Protein AF-A0A174QXK2-F1 (afdb_monomer)

Nearest PDB structures (foldseek):
  7xno-assembly1_H  TM=7.259E-01  e=6.922E-05  Latilactobacillus sakei L45
  8hfs-assembly1_C  TM=7.060E-01  e=8.413E-04  Lactococcus lactis subsp. lactis KF147

Sequence (151 aa):
MITATYTFATTLTSYAYKALDKKNFRGFRLAANATVCVFAVVGFIIGFGGAFSSEGLQKVISLIPAWLSAGLGVAGKMLPAIGFAMILNVMAKKELIPFVLFGYIAIAYLNLPVMGVAVIGTAIALLVFFHAGKENGESVEEVEVEFEDGI

InterPro domains:
  IPR004700 Phosphotransferase system, mannose/fructose/sorbose family, IIC subunit [PF03609] (3-127)
  IPR050303 GatZ/KbaZ carbohydrate metabolism [PTHR32502] (35-135)

Solvent-accessible surface area (backbone atoms only — not comparable to full-atom values): 8812 Å² total; per-residue (Å²): 103,71,68,55,51,51,61,53,44,54,59,44,49,60,53,23,53,59,23,51,78,67,70,34,65,67,55,24,53,51,37,60,51,44,44,58,49,51,55,51,51,55,51,46,52,54,54,52,53,48,61,80,35,46,69,59,51,50,57,58,54,70,70,54,55,68,72,57,57,51,50,53,52,54,53,59,69,46,46,63,58,54,53,51,49,56,54,42,65,78,67,60,44,87,90,48,45,65,59,55,53,50,53,50,49,42,39,75,74,65,66,47,54,70,68,59,52,48,56,52,49,51,53,52,51,52,51,50,53,62,50,44,78,72,60,70,94,71,77,81,78,78,74,77,78,76,74,80,80,83,124

Radius of gyration: 24.46 Å; Cα contacts (8 Å, |Δi|>4): 41; chains: 1; bounding box: 46×50×52 Å

Structure (mmCIF, N/CA/C/O backbone):
data_AF-A0A174QXK2-F1
#
_entry.id   AF-A0A174QXK2-F1
#
loop_
_atom_site.group_PDB
_atom_site.id
_atom_site.type_symbol
_atom_site.label_atom_id
_atom_site.label_alt_id
_atom_site.label_comp_id
_atom_site.label_asym_id
_atom_site.label_entity_id
_atom_site.label_seq_id
_atom_site.pdbx_PDB_ins_code
_atom_site.Cartn_x
_atom_site.Cartn_y
_atom_site.Cartn_z
_atom_site.occupancy
_atom_site.B_iso_or_equiv
_atom_site.auth_seq_id
_atom_site.auth_comp_id
_atom_site.auth_asym_id
_atom_site.auth_atom_id
_atom_site.pdbx_PDB_model_num
ATOM 1 N N . MET A 1 1 ? 11.368 3.851 -13.859 1.00 71.75 1 MET A N 1
ATOM 2 C CA . MET A 1 1 ? 10.526 3.754 -15.075 1.00 71.75 1 MET A CA 1
ATOM 3 C C . MET A 1 1 ? 9.169 4.405 -14.878 1.00 71.75 1 MET A C 1
ATOM 5 O O . MET A 1 1 ? 8.935 5.393 -15.545 1.00 71.75 1 MET A O 1
ATOM 9 N N . ILE A 1 2 ? 8.331 3.952 -13.935 1.00 79.62 2 ILE A N 1
ATOM 10 C CA . ILE A 1 2 ? 7.009 4.564 -13.676 1.00 79.62 2 ILE A CA 1
ATOM 11 C C . ILE A 1 2 ? 7.135 6.066 -13.392 1.00 79.62 2 ILE A C 1
ATOM 13 O O . ILE A 1 2 ? 6.545 6.867 -14.106 1.00 79.62 2 ILE A O 1
ATOM 17 N N . THR A 1 3 ? 7.995 6.459 -12.449 1.00 86.44 3 THR A N 1
ATOM 18 C CA . THR A 1 3 ? 8.272 7.874 -12.145 1.00 86.44 3 THR A CA 1
ATOM 19 C C . THR A 1 3 ? 8.741 8.650 -13.374 1.00 86.44 3 THR A C 1
ATOM 21 O O . THR A 1 3 ? 8.250 9.739 -13.623 1.00 86.44 3 THR A O 1
ATOM 24 N N . ALA A 1 4 ? 9.610 8.063 -14.203 1.00 86.75 4 ALA A N 1
ATOM 25 C CA . ALA A 1 4 ? 10.075 8.691 -15.441 1.00 86.75 4 ALA A CA 1
ATOM 26 C C . ALA A 1 4 ? 8.947 8.848 -16.479 1.00 86.75 4 ALA A C 1
ATOM 28 O O . ALA A 1 4 ? 8.873 9.874 -17.146 1.00 86.75 4 ALA A O 1
ATOM 29 N N . THR A 1 5 ? 8.035 7.877 -16.594 1.00 85.38 5 THR A 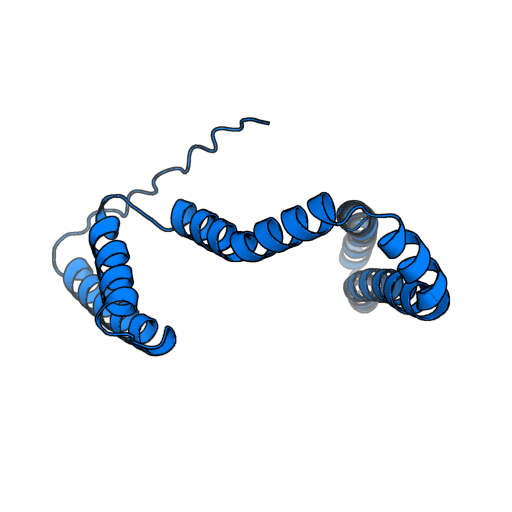N 1
ATOM 30 C CA . THR A 1 5 ? 6.833 7.991 -17.430 1.00 85.38 5 THR A CA 1
ATOM 31 C C . THR A 1 5 ? 5.899 9.077 -16.906 1.00 85.38 5 THR A C 1
ATOM 33 O O . THR A 1 5 ? 5.371 9.830 -17.713 1.00 85.38 5 THR A O 1
ATOM 36 N N . TYR A 1 6 ? 5.745 9.224 -15.585 1.00 84.94 6 TYR A N 1
ATOM 37 C CA . TYR A 1 6 ? 5.014 10.345 -14.981 1.00 84.94 6 TYR A CA 1
ATOM 38 C C . TYR A 1 6 ? 5.686 11.690 -15.276 1.00 84.94 6 TYR A C 1
ATOM 40 O O . TYR A 1 6 ? 5.010 12.608 -15.729 1.00 84.94 6 TYR A O 1
ATOM 48 N N . THR A 1 7 ? 7.006 11.796 -15.113 1.00 89.06 7 THR A N 1
ATOM 49 C CA . THR A 1 7 ? 7.782 12.997 -15.462 1.00 89.06 7 THR A CA 1
ATOM 50 C C . THR A 1 7 ? 7.668 13.343 -16.948 1.00 89.06 7 THR A C 1
ATOM 52 O O . THR A 1 7 ? 7.591 14.509 -17.320 1.00 89.06 7 THR A O 1
ATOM 55 N N . PHE A 1 8 ? 7.629 12.344 -17.826 1.00 84.75 8 PHE A N 1
ATOM 56 C CA . PHE A 1 8 ? 7.418 12.577 -19.250 1.00 84.75 8 PHE A CA 1
ATOM 57 C C . PHE A 1 8 ? 5.964 12.976 -19.537 1.00 84.75 8 PHE A C 1
ATOM 59 O O . PHE A 1 8 ? 5.710 13.945 -20.248 1.00 84.75 8 PHE A O 1
ATOM 66 N N . ALA A 1 9 ? 4.992 12.299 -18.929 1.00 83.19 9 ALA A N 1
ATOM 67 C CA . ALA A 1 9 ? 3.571 12.593 -19.072 1.00 83.19 9 ALA A CA 1
ATOM 68 C C . ALA A 1 9 ? 3.202 14.013 -18.609 1.00 83.19 9 ALA A C 1
ATOM 70 O O . ALA A 1 9 ? 2.322 14.633 -19.207 1.00 83.19 9 ALA A O 1
ATOM 71 N N . THR A 1 10 ? 3.885 14.567 -17.602 1.00 82.50 10 THR A N 1
ATOM 72 C CA . THR A 1 10 ? 3.672 15.955 -17.163 1.00 82.50 10 THR A CA 1
ATOM 73 C C . THR A 1 10 ? 4.180 16.985 -18.168 1.00 82.50 10 THR A C 1
ATOM 75 O O . THR A 1 10 ? 3.676 18.100 -18.189 1.00 82.50 10 THR A O 1
ATOM 78 N N . THR A 1 11 ? 5.086 16.652 -19.093 1.00 82.00 11 THR A N 1
ATOM 79 C CA . THR A 1 11 ? 5.420 17.600 -20.175 1.00 82.00 11 THR A CA 1
ATOM 80 C C . THR A 1 11 ? 4.273 17.781 -21.179 1.00 82.00 11 THR A C 1
ATOM 82 O O . THR A 1 11 ? 4.1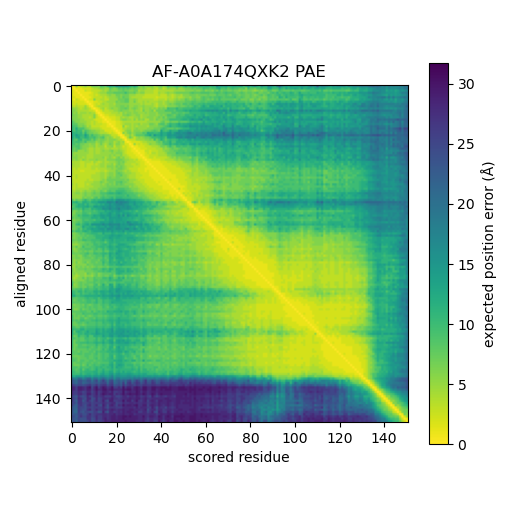49 18.850 -21.781 1.00 82.00 11 THR A O 1
ATOM 85 N N . LEU A 1 12 ? 3.369 16.799 -21.312 1.00 79.19 12 LEU A N 1
ATOM 86 C CA . LEU A 1 12 ? 2.164 16.919 -22.143 1.00 79.19 12 LEU A CA 1
ATOM 87 C C . LEU A 1 12 ? 1.107 17.845 -21.518 1.00 79.19 12 LEU A C 1
ATOM 89 O O . LEU A 1 12 ? 0.329 18.458 -22.255 1.00 79.19 12 LEU A O 1
ATOM 93 N N . THR A 1 13 ? 1.088 18.020 -20.192 1.00 80.81 13 THR A N 1
ATOM 94 C CA . THR A 1 13 ? 0.128 18.932 -19.545 1.00 80.81 13 THR A CA 1
ATOM 95 C C . THR A 1 13 ? 0.425 20.391 -19.892 1.00 80.81 13 THR A C 1
ATOM 97 O O . THR A 1 13 ? -0.505 21.154 -20.137 1.00 80.81 13 THR A O 1
ATOM 100 N N . SER A 1 14 ? 1.695 20.766 -20.087 1.00 79.75 14 SER A N 1
ATOM 101 C CA . SER A 1 14 ? 2.091 22.085 -20.617 1.00 79.75 14 SER A CA 1
ATOM 102 C C . SER A 1 14 ? 1.502 22.383 -22.003 1.00 79.75 14 SER A C 1
ATOM 104 O O . SER A 1 14 ? 1.154 23.526 -22.306 1.00 79.75 14 SER A O 1
ATOM 106 N N . TYR A 1 15 ? 1.351 21.364 -22.855 1.00 76.38 15 TYR A N 1
ATOM 107 C CA . TYR A 1 15 ? 0.664 21.503 -24.143 1.00 76.38 15 TYR A CA 1
ATOM 108 C C . TYR A 1 15 ? -0.855 21.614 -23.979 1.00 76.38 15 TYR A C 1
ATOM 110 O O . TYR A 1 15 ? -1.493 22.360 -24.724 1.00 76.38 15 TYR A O 1
ATOM 118 N N . ALA A 1 16 ? -1.431 20.927 -22.989 1.00 78.38 16 ALA A N 1
ATOM 119 C CA . ALA A 1 16 ? -2.848 21.033 -22.659 1.00 78.38 16 ALA A CA 1
ATOM 120 C C . ALA A 1 16 ? -3.218 22.448 -22.172 1.00 78.38 16 ALA A C 1
ATOM 122 O O . ALA A 1 16 ? -4.205 23.006 -22.651 1.00 78.38 16 ALA A O 1
ATOM 123 N N . TYR A 1 17 ? -2.392 23.071 -21.320 1.00 79.62 17 TYR A N 1
ATOM 124 C CA . TYR A 1 17 ? -2.580 24.462 -20.879 1.00 79.62 17 TYR A CA 1
ATOM 125 C C . TYR A 1 17 ? -2.535 25.450 -22.054 1.00 79.62 17 TYR A C 1
ATOM 127 O O . TYR A 1 17 ? -3.464 26.232 -22.242 1.00 79.62 17 TYR A O 1
ATOM 135 N N . LYS A 1 18 ? -1.546 25.327 -22.951 1.00 81.50 18 LYS A N 1
ATOM 136 C CA . LYS A 1 18 ? -1.467 26.160 -24.168 1.00 81.50 18 LYS A CA 1
ATOM 137 C C . LYS A 1 18 ? -2.654 25.967 -25.126 1.00 81.50 18 LYS A C 1
ATOM 139 O O . LYS A 1 18 ? -2.972 26.869 -25.901 1.00 81.50 18 LYS A O 1
ATOM 144 N N . ALA A 1 19 ? -3.289 24.793 -25.129 1.00 78.19 19 ALA A N 1
ATOM 145 C CA . ALA A 1 19 ? -4.485 24.523 -25.929 1.00 78.19 19 ALA A CA 1
ATOM 146 C C . ALA A 1 19 ? -5.758 25.129 -25.306 1.00 78.19 19 ALA A C 1
ATOM 148 O O . ALA A 1 19 ? -6.649 25.555 -26.048 1.00 78.19 19 ALA A O 1
ATOM 149 N N . LEU A 1 20 ? -5.818 25.214 -23.971 1.00 79.94 20 LEU A N 1
ATOM 150 C CA . LEU A 1 20 ? -6.880 25.902 -23.231 1.00 79.94 20 LEU A CA 1
ATOM 151 C C . LEU A 1 20 ? -6.829 27.419 -23.432 1.00 79.94 20 LEU A C 1
ATOM 153 O O . LEU A 1 20 ? -7.869 28.008 -23.723 1.00 79.94 20 LEU A O 1
ATOM 157 N N . ASP A 1 21 ? -5.640 28.031 -23.397 1.00 84.12 21 ASP A N 1
ATOM 158 C CA . ASP A 1 21 ? -5.465 29.473 -23.655 1.00 84.12 21 ASP A CA 1
ATOM 159 C C . ASP A 1 21 ? -5.968 29.876 -25.050 1.00 84.12 21 ASP A C 1
ATOM 161 O O . ASP A 1 21 ? -6.513 30.959 -25.260 1.00 84.12 21 ASP A O 1
ATOM 165 N N . LYS A 1 22 ? -5.858 28.960 -26.017 1.00 86.00 22 LYS A N 1
ATOM 166 C CA . LYS A 1 22 ? -6.360 29.130 -27.389 1.00 86.00 22 LYS A CA 1
ATOM 167 C C . LYS A 1 22 ? -7.849 28.784 -27.551 1.00 86.00 22 LYS A C 1
ATOM 169 O O . LYS A 1 22 ? -8.324 28.707 -28.682 1.00 86.00 22 LYS A O 1
ATOM 174 N N . LYS A 1 23 ? -8.579 28.527 -26.454 1.00 82.25 23 LYS A N 1
ATOM 175 C CA . LYS A 1 23 ? -9.976 28.036 -26.415 1.00 82.25 23 LYS A CA 1
ATOM 176 C C . LYS A 1 23 ? -10.231 26.807 -27.305 1.00 82.25 23 LYS A C 1
ATOM 178 O O . LYS A 1 23 ? -11.355 26.559 -27.742 1.00 82.25 23 LYS A O 1
ATOM 183 N N . ASN A 1 24 ? -9.199 26.006 -27.581 1.00 81.88 24 ASN A N 1
ATOM 184 C CA . ASN A 1 24 ? -9.312 24.819 -28.421 1.00 81.88 24 ASN A CA 1
ATOM 185 C C . ASN A 1 24 ? -9.589 23.577 -27.563 1.00 81.88 24 ASN A C 1
ATOM 187 O O . ASN A 1 24 ? -8.695 22.799 -27.224 1.00 81.88 24 ASN A O 1
ATOM 191 N N . PHE A 1 25 ? -10.867 23.363 -27.253 1.00 77.62 25 PHE A N 1
ATOM 192 C CA . PHE A 1 25 ? -11.333 22.256 -26.412 1.00 77.62 25 PHE A CA 1
ATOM 193 C C . PHE A 1 25 ? -11.065 20.861 -27.004 1.00 77.62 25 PHE A C 1
ATOM 195 O O . PHE A 1 25 ? -10.883 19.897 -26.259 1.00 77.62 25 PHE A O 1
ATOM 202 N N . ARG A 1 26 ? -10.988 20.728 -28.338 1.00 75.81 26 ARG A N 1
ATOM 203 C CA . ARG A 1 26 ? -10.624 19.455 -28.991 1.00 75.81 26 ARG A CA 1
ATOM 204 C C . ARG A 1 26 ? -9.147 19.120 -28.790 1.00 75.81 26 ARG A C 1
ATOM 206 O O . ARG A 1 26 ? -8.832 17.971 -28.492 1.00 75.81 26 ARG A O 1
ATOM 213 N N . GLY A 1 27 ? -8.268 20.117 -28.908 1.00 73.12 27 GLY A N 1
ATOM 214 C CA . GLY A 1 27 ? -6.836 19.969 -28.638 1.00 73.12 27 GLY A CA 1
ATOM 215 C C . GLY A 1 27 ? -6.553 19.624 -27.176 1.00 73.12 27 GLY A C 1
ATOM 216 O O . GLY A 1 27 ? -5.757 18.731 -26.901 1.00 73.12 27 GLY A O 1
ATOM 217 N N . PHE A 1 28 ? -7.281 20.249 -26.246 1.00 79.25 28 PHE A N 1
ATOM 218 C CA . PHE A 1 28 ? -7.216 19.911 -24.824 1.00 79.25 28 PHE A CA 1
ATOM 219 C C . PHE A 1 28 ? -7.630 18.457 -24.548 1.00 79.25 28 PHE A C 1
ATOM 221 O O . PHE A 1 28 ? -6.900 17.727 -23.884 1.00 79.25 28 PHE A O 1
ATOM 228 N N . ARG A 1 29 ? -8.758 17.997 -25.112 1.00 76.50 29 ARG A N 1
ATOM 229 C CA . ARG A 1 29 ? -9.230 16.615 -24.919 1.00 76.50 29 ARG A CA 1
ATOM 230 C C . ARG A 1 29 ? -8.256 15.580 -25.489 1.00 76.50 29 ARG A C 1
ATOM 232 O O . ARG A 1 29 ? -8.080 14.519 -24.900 1.00 76.50 29 ARG A O 1
ATOM 239 N N . LEU A 1 30 ? -7.616 15.888 -26.620 1.00 79.00 30 LEU A N 1
ATOM 240 C CA . LEU A 1 30 ? -6.584 15.032 -27.203 1.00 79.00 30 LEU A CA 1
ATOM 241 C C . LEU A 1 30 ? -5.340 14.971 -26.307 1.00 79.00 30 LEU A C 1
ATOM 243 O O . LEU A 1 30 ? -4.850 13.879 -26.047 1.00 79.00 30 LEU A O 1
ATOM 247 N N . ALA A 1 31 ? -4.866 16.112 -25.800 1.00 78.56 31 ALA A N 1
ATOM 248 C CA . ALA A 1 31 ? -3.705 16.172 -24.912 1.00 78.56 31 ALA A CA 1
ATOM 249 C C . ALA A 1 31 ? -3.957 15.464 -23.568 1.00 78.56 31 ALA A C 1
ATOM 251 O O . ALA A 1 31 ? -3.092 14.735 -23.094 1.00 78.56 31 ALA A O 1
ATOM 252 N N . ALA A 1 32 ? -5.155 15.609 -22.995 1.00 79.69 32 ALA A N 1
ATOM 253 C CA . ALA A 1 32 ? -5.546 14.929 -21.761 1.00 79.69 32 ALA A CA 1
ATOM 254 C C . ALA A 1 32 ? -5.620 13.401 -21.937 1.00 79.69 32 ALA A C 1
ATOM 256 O O . ALA A 1 32 ? -5.092 12.648 -21.121 1.00 79.69 32 ALA A O 1
ATOM 257 N N . ASN A 1 33 ? -6.215 12.927 -23.037 1.00 83.75 33 ASN A N 1
ATOM 258 C CA . ASN A 1 33 ? -6.283 11.492 -23.326 1.00 83.75 33 ASN A CA 1
ATOM 259 C C . ASN A 1 33 ? -4.932 10.911 -23.780 1.00 83.75 33 ASN A C 1
ATOM 261 O O . ASN A 1 33 ? -4.684 9.721 -23.593 1.00 83.75 33 ASN A O 1
ATOM 265 N N . ALA A 1 34 ? -4.037 11.733 -24.338 1.00 83.81 34 ALA A N 1
ATOM 266 C CA . ALA A 1 34 ? -2.703 11.300 -24.744 1.00 83.81 34 ALA A CA 1
ATOM 267 C C . ALA A 1 34 ? -1.870 10.800 -23.555 1.00 83.81 34 ALA A C 1
ATOM 269 O O . ALA A 1 34 ? -1.116 9.844 -23.716 1.00 83.81 34 ALA A O 1
ATOM 270 N N . THR A 1 35 ? -2.049 11.362 -22.355 1.00 83.06 35 THR A N 1
ATOM 271 C CA . THR A 1 35 ? -1.395 10.864 -21.137 1.00 83.06 35 THR A CA 1
ATOM 272 C C . THR A 1 35 ? -1.746 9.400 -20.864 1.00 83.06 35 THR A C 1
ATOM 274 O O . THR A 1 35 ? -0.849 8.587 -20.655 1.00 83.06 35 THR A O 1
ATOM 277 N N . VAL A 1 36 ? -3.029 9.032 -20.951 1.00 86.44 36 VAL A N 1
ATOM 278 C CA . VAL A 1 36 ? -3.483 7.640 -20.782 1.00 86.44 36 VAL A CA 1
ATOM 279 C C . VAL A 1 36 ? -2.887 6.738 -21.865 1.00 86.44 36 VAL A C 1
ATOM 281 O O . VAL A 1 36 ? -2.405 5.649 -21.558 1.00 86.44 36 VAL A O 1
ATOM 284 N N . CYS A 1 37 ? -2.838 7.207 -23.117 1.00 85.69 37 CYS A N 1
ATOM 285 C CA . CYS A 1 37 ? -2.206 6.467 -24.211 1.00 85.69 37 CYS A CA 1
ATOM 286 C C . CYS A 1 37 ? -0.708 6.224 -23.974 1.00 85.69 37 CYS A C 1
ATOM 288 O O . CYS A 1 37 ? -0.227 5.133 -24.260 1.00 85.69 37 CYS A O 1
ATOM 290 N N . VAL A 1 38 ? 0.034 7.192 -23.425 1.00 87.38 38 VAL A N 1
ATOM 291 C CA . VAL A 1 38 ? 1.464 7.025 -23.113 1.00 87.38 38 VAL A CA 1
ATOM 292 C C . VAL A 1 38 ? 1.669 5.928 -22.067 1.00 87.38 38 VAL A C 1
ATOM 294 O O . VAL A 1 38 ? 2.489 5.035 -22.278 1.00 87.38 38 VAL A O 1
ATOM 297 N N . PHE A 1 39 ? 0.896 5.935 -20.977 1.00 88.31 39 PHE A N 1
ATOM 298 C CA . PHE A 1 39 ? 0.964 4.869 -19.971 1.00 88.31 39 PHE A CA 1
ATOM 299 C C . PHE A 1 39 ? 0.573 3.506 -20.546 1.00 88.31 39 PHE A C 1
ATOM 301 O O . PHE A 1 39 ? 1.244 2.512 -20.267 1.00 88.31 39 PHE A O 1
ATOM 308 N N . ALA A 1 40 ? -0.463 3.462 -21.387 1.00 89.50 40 ALA A N 1
ATOM 309 C CA . ALA A 1 40 ? -0.898 2.238 -22.045 1.00 89.50 40 ALA A CA 1
ATOM 310 C C . ALA A 1 40 ? 0.181 1.674 -22.980 1.00 89.50 40 ALA A C 1
ATOM 312 O O . ALA A 1 40 ? 0.462 0.484 -22.923 1.00 89.50 40 ALA A O 1
ATOM 313 N N . VAL A 1 41 ? 0.834 2.512 -23.791 1.00 90.25 41 VAL A N 1
ATOM 314 C CA . VAL A 1 41 ? 1.904 2.084 -24.707 1.00 90.25 41 VAL A CA 1
ATOM 315 C C . VAL A 1 41 ? 3.128 1.592 -23.938 1.00 90.25 41 VAL A C 1
ATOM 317 O O . VAL A 1 41 ? 3.670 0.543 -24.271 1.00 90.25 41 VAL A O 1
ATOM 320 N N . VAL A 1 42 ? 3.550 2.293 -22.881 1.00 90.25 42 VAL A N 1
ATOM 321 C CA . VAL A 1 42 ? 4.686 1.855 -22.052 1.00 90.25 42 VAL A CA 1
ATOM 322 C C . VAL A 1 42 ? 4.373 0.526 -21.361 1.00 90.25 42 VAL A C 1
ATOM 324 O O . VAL A 1 42 ? 5.182 -0.400 -21.421 1.00 90.25 42 VAL A O 1
ATOM 327 N N . GLY A 1 43 ? 3.189 0.401 -20.753 1.00 89.94 43 GLY A N 1
ATOM 328 C CA . GLY A 1 43 ? 2.737 -0.849 -20.141 1.00 89.94 43 GLY A CA 1
ATOM 329 C C . GLY A 1 43 ? 2.629 -1.987 -21.156 1.00 89.94 43 GLY A C 1
ATOM 330 O O . GLY A 1 43 ? 3.062 -3.103 -20.875 1.00 89.94 43 GLY A O 1
ATOM 331 N N . PHE A 1 44 ? 2.134 -1.694 -22.360 1.00 91.50 44 PHE A N 1
ATOM 332 C CA . PHE A 1 44 ? 2.030 -2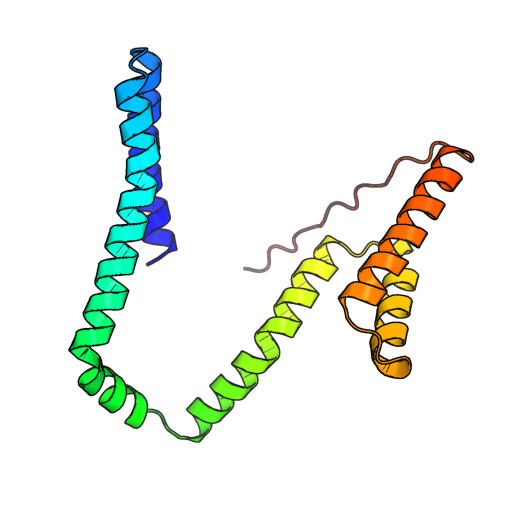.651 -23.456 1.00 91.50 44 PHE A CA 1
ATOM 333 C C . PHE A 1 44 ? 3.404 -3.135 -23.924 1.00 91.50 44 PHE A C 1
ATOM 335 O O . PHE A 1 44 ? 3.605 -4.337 -24.043 1.00 91.50 44 PHE A O 1
ATOM 342 N N . ILE A 1 45 ? 4.375 -2.240 -24.126 1.00 91.31 45 ILE A N 1
ATOM 343 C CA . ILE A 1 45 ? 5.739 -2.616 -24.530 1.00 91.31 45 ILE A CA 1
ATOM 344 C C . ILE A 1 45 ? 6.392 -3.514 -23.475 1.00 91.31 45 ILE A C 1
ATOM 346 O O . ILE A 1 45 ? 6.995 -4.524 -23.827 1.00 91.31 45 ILE A O 1
ATOM 350 N N . ILE A 1 46 ? 6.252 -3.184 -22.187 1.00 89.56 46 ILE A N 1
ATOM 351 C CA . ILE A 1 46 ? 6.831 -3.983 -21.097 1.00 89.56 46 ILE A CA 1
ATOM 352 C C . ILE A 1 46 ? 6.140 -5.347 -20.999 1.00 89.56 46 ILE A C 1
ATOM 354 O O . ILE A 1 46 ? 6.813 -6.374 -20.936 1.00 89.56 46 ILE A O 1
ATOM 358 N N . GLY A 1 47 ? 4.805 -5.371 -21.009 1.00 89.75 47 GLY A N 1
ATOM 359 C CA . GLY A 1 47 ? 4.027 -6.602 -20.889 1.00 89.75 47 GLY A CA 1
ATOM 360 C C . GLY A 1 47 ? 4.228 -7.538 -22.079 1.00 89.75 47 GLY A C 1
ATOM 361 O O . GLY A 1 47 ? 4.505 -8.722 -21.898 1.00 89.75 47 GLY A O 1
ATOM 362 N N . PHE A 1 48 ? 4.155 -7.004 -23.299 1.00 89.88 48 PHE A N 1
ATOM 363 C CA . PHE A 1 48 ? 4.360 -7.775 -24.521 1.00 89.88 48 PHE A CA 1
ATOM 364 C C . PHE A 1 48 ? 5.827 -8.202 -24.643 1.00 89.88 48 PHE A C 1
ATOM 366 O O . PHE A 1 48 ? 6.099 -9.383 -24.824 1.00 89.88 48 PHE A O 1
ATOM 373 N N . GLY A 1 49 ? 6.786 -7.298 -24.420 1.00 88.31 49 GLY A N 1
ATOM 374 C CA . GLY A 1 49 ? 8.216 -7.628 -24.419 1.00 88.31 49 GLY A CA 1
ATOM 375 C C . GLY A 1 49 ? 8.586 -8.723 -23.410 1.00 88.31 49 GLY A C 1
ATOM 376 O O . GLY A 1 49 ? 9.365 -9.620 -23.732 1.00 88.31 49 GLY A O 1
ATOM 377 N N . GLY A 1 50 ? 7.974 -8.711 -22.222 1.00 86.44 50 GLY A N 1
ATOM 378 C CA . GLY A 1 50 ? 8.115 -9.781 -21.233 1.00 86.44 50 GLY A CA 1
ATOM 379 C C . GLY A 1 50 ? 7.504 -11.113 -21.681 1.00 86.44 50 GLY A C 1
ATOM 380 O O . GLY A 1 50 ? 8.091 -12.164 -21.434 1.00 86.44 50 GLY A O 1
ATOM 381 N N . ALA A 1 51 ? 6.370 -11.083 -22.385 1.00 87.44 51 ALA A N 1
ATOM 382 C CA . ALA A 1 51 ? 5.712 -12.285 -22.896 1.00 87.44 51 ALA A CA 1
ATOM 383 C C . ALA A 1 51 ? 6.539 -13.003 -23.982 1.00 87.44 51 ALA A C 1
ATOM 385 O O . ALA A 1 51 ? 6.680 -14.226 -23.924 1.00 87.44 51 ALA A O 1
ATOM 386 N N . PHE A 1 52 ? 7.147 -12.265 -24.924 1.00 87.38 52 PHE A N 1
ATOM 387 C CA . PHE A 1 52 ? 8.031 -12.854 -25.952 1.00 87.38 52 PHE A CA 1
ATOM 388 C C . PHE A 1 52 ? 9.355 -13.371 -25.386 1.00 87.38 52 PHE A C 1
ATOM 390 O O . PHE A 1 52 ? 9.949 -14.277 -25.960 1.00 87.38 52 PHE A O 1
ATOM 397 N N . SER A 1 53 ? 9.814 -12.819 -24.261 1.00 85.81 53 SER A N 1
ATOM 398 C CA . SER A 1 53 ? 11.079 -13.192 -23.614 1.00 85.81 53 SER A CA 1
ATOM 399 C C . SER A 1 53 ? 10.877 -14.082 -22.380 1.00 85.81 53 SER A C 1
ATOM 401 O O . SER A 1 53 ? 11.710 -14.107 -21.474 1.00 85.81 53 SER A O 1
ATOM 403 N N . SER A 1 54 ? 9.768 -14.822 -22.313 1.00 84.88 54 SER A N 1
ATOM 404 C CA . SER A 1 54 ? 9.437 -15.657 -21.151 1.00 84.88 54 SER A CA 1
ATOM 405 C C . SER A 1 54 ? 10.522 -16.700 -20.837 1.00 84.88 54 SER A C 1
ATOM 407 O O . SER A 1 54 ? 10.886 -16.871 -19.675 1.00 84.88 54 SER A O 1
ATOM 409 N N . GLU A 1 55 ? 11.119 -17.322 -21.857 1.00 84.38 55 GLU A N 1
ATOM 410 C CA . GLU A 1 55 ? 12.245 -18.256 -21.704 1.00 84.38 55 GLU A CA 1
ATOM 411 C C . GLU A 1 55 ? 13.519 -17.573 -21.184 1.00 84.38 55 GLU A C 1
ATOM 413 O O . GLU A 1 55 ? 14.229 -18.122 -20.338 1.00 84.38 55 GLU A O 1
ATOM 418 N N . GLY A 1 56 ? 13.810 -16.359 -21.663 1.00 84.44 56 GLY A N 1
ATOM 419 C CA . GLY A 1 56 ? 14.939 -15.558 -21.188 1.00 84.44 56 GLY A CA 1
ATOM 420 C C . GLY A 1 56 ? 14.765 -15.164 -19.723 1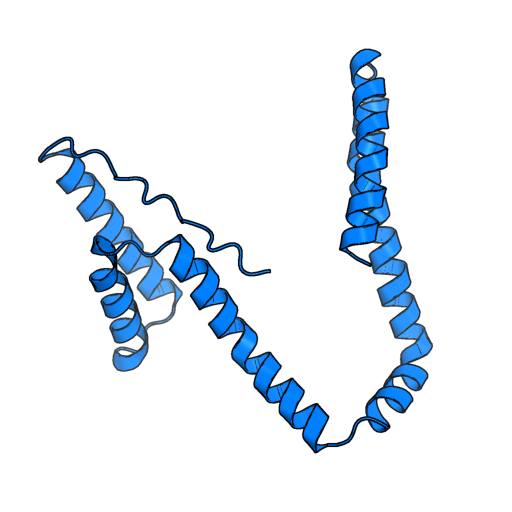.00 84.44 56 GLY A C 1
ATOM 421 O O . GLY A 1 56 ? 15.692 -15.298 -18.925 1.00 84.44 56 GLY A O 1
ATOM 422 N N . LEU A 1 57 ? 13.549 -14.765 -19.348 1.00 85.00 57 LEU A N 1
ATOM 423 C CA . LEU A 1 57 ? 13.201 -14.395 -17.982 1.00 85.00 57 LEU A CA 1
ATOM 424 C C . LEU A 1 57 ? 13.294 -15.595 -17.028 1.00 85.00 57 LEU A C 1
ATOM 426 O O . LEU A 1 57 ? 13.850 -15.467 -15.942 1.00 85.00 57 LEU A O 1
ATOM 430 N N . GLN A 1 58 ? 12.832 -16.778 -17.446 1.00 84.38 58 GLN A N 1
ATOM 431 C CA . GLN A 1 58 ? 12.954 -18.008 -16.654 1.00 84.38 58 GLN A CA 1
ATOM 432 C C . GLN A 1 58 ? 14.413 -18.410 -16.415 1.00 84.38 58 GLN A C 1
ATOM 434 O O . GLN A 1 58 ? 14.761 -18.777 -15.293 1.00 84.38 58 GLN A O 1
ATOM 439 N N . LYS A 1 59 ? 15.289 -18.281 -17.423 1.00 87.00 59 LYS A N 1
ATOM 440 C CA . LYS A 1 59 ? 16.732 -18.523 -17.252 1.00 87.00 59 LYS A CA 1
ATOM 441 C C . LYS A 1 59 ? 17.338 -17.576 -16.217 1.00 87.00 59 LYS A C 1
ATOM 443 O O . LYS A 1 59 ? 18.068 -18.027 -15.341 1.00 87.00 59 LYS A O 1
ATOM 448 N N . VAL A 1 60 ? 16.981 -16.292 -16.258 1.00 86.00 60 VAL A N 1
ATOM 449 C CA . VAL A 1 60 ? 17.431 -15.306 -15.260 1.00 86.00 60 VAL A CA 1
ATOM 450 C C . VAL A 1 60 ? 16.913 -15.645 -13.860 1.00 86.00 60 VAL A C 1
ATOM 452 O O . VAL A 1 60 ? 17.681 -15.603 -12.904 1.00 86.00 60 VAL A O 1
ATOM 455 N N . ILE A 1 61 ? 15.646 -16.045 -13.729 1.00 85.75 61 ILE A N 1
ATOM 456 C CA . ILE A 1 61 ? 15.061 -16.444 -12.440 1.00 85.75 61 ILE A CA 1
ATOM 457 C C . ILE A 1 61 ? 15.745 -17.703 -11.892 1.00 85.75 61 ILE A C 1
ATOM 459 O O . ILE A 1 61 ? 16.007 -17.776 -10.697 1.00 85.75 61 ILE A O 1
ATOM 463 N N . SER A 1 62 ? 16.098 -18.669 -12.744 1.00 86.38 62 SER A N 1
ATOM 464 C CA . SER A 1 62 ? 16.780 -19.900 -12.316 1.00 86.38 62 SER A CA 1
ATOM 465 C C . SER A 1 62 ? 18.203 -19.683 -11.785 1.00 86.38 62 SER A C 1
ATOM 467 O O . SER A 1 62 ? 18.725 -20.535 -11.072 1.00 86.38 62 SER A O 1
ATOM 469 N N . LEU A 1 63 ? 18.820 -18.536 -12.092 1.00 90.88 63 LEU A N 1
ATOM 470 C CA . LEU A 1 63 ? 20.114 -18.133 -11.535 1.00 90.88 63 LEU A CA 1
ATOM 471 C C . LEU A 1 63 ? 19.988 -17.551 -10.116 1.00 90.88 63 LEU A C 1
ATOM 473 O O . LEU A 1 63 ? 20.998 -17.395 -9.430 1.00 90.88 63 LEU A O 1
ATOM 477 N N . ILE A 1 64 ? 18.771 -17.225 -9.660 1.00 89.62 64 ILE A N 1
ATOM 478 C CA . ILE A 1 64 ? 18.525 -16.708 -8.311 1.00 89.62 64 ILE A CA 1
ATOM 479 C C . ILE A 1 64 ? 18.625 -17.868 -7.306 1.00 89.62 64 ILE A C 1
ATOM 481 O O . ILE A 1 64 ? 17.906 -18.861 -7.434 1.00 89.62 64 ILE A O 1
ATOM 485 N N . PRO A 1 65 ? 19.467 -17.759 -6.262 1.00 92.31 65 PRO A N 1
ATOM 486 C CA . PRO A 1 65 ? 19.607 -18.818 -5.273 1.00 92.31 65 PRO A CA 1
ATOM 487 C C . PRO A 1 65 ? 18.336 -18.969 -4.422 1.00 92.31 65 PRO A C 1
ATOM 489 O O . PRO A 1 65 ? 17.667 -17.991 -4.078 1.00 92.31 65 PRO A O 1
ATOM 492 N N . ALA A 1 66 ? 18.034 -20.207 -4.020 1.00 88.38 66 ALA A N 1
ATOM 493 C CA . ALA A 1 66 ? 16.787 -20.557 -3.332 1.00 88.38 66 ALA A CA 1
ATOM 494 C C . ALA A 1 66 ? 16.536 -19.751 -2.044 1.00 88.38 66 ALA A C 1
ATOM 496 O O . ALA A 1 66 ? 15.400 -19.360 -1.781 1.00 88.38 66 ALA A O 1
ATOM 497 N N . TRP A 1 67 ? 17.584 -19.451 -1.267 1.00 92.50 67 TRP A N 1
ATOM 498 C CA . TRP A 1 67 ? 17.464 -18.659 -0.036 1.00 92.50 67 TRP A CA 1
ATOM 499 C C . TRP A 1 67 ? 16.955 -17.232 -0.307 1.00 92.50 67 TRP A C 1
ATOM 501 O O . TRP A 1 67 ? 16.152 -16.710 0.465 1.00 92.50 67 TRP A O 1
ATOM 511 N N . LEU A 1 68 ? 17.361 -16.627 -1.431 1.00 92.88 68 LEU A N 1
ATOM 512 C CA . LEU A 1 68 ? 16.944 -15.282 -1.819 1.00 92.88 68 LEU A CA 1
ATOM 513 C C . LEU A 1 68 ? 15.505 -15.288 -2.340 1.00 92.88 68 LEU A C 1
ATOM 515 O O . LEU A 1 68 ? 14.708 -14.447 -1.935 1.00 92.88 68 LEU A O 1
ATOM 519 N N . SER A 1 69 ? 15.138 -16.271 -3.169 1.00 90.50 69 SER A N 1
ATOM 520 C CA . SER A 1 69 ? 13.751 -16.430 -3.628 1.00 90.50 69 SER A CA 1
ATOM 521 C C . SER A 1 69 ? 12.788 -16.694 -2.465 1.00 90.50 69 SER A C 1
ATOM 523 O O . SER A 1 69 ? 11.683 -16.154 -2.449 1.00 90.50 69 SER A O 1
ATOM 525 N N . ALA A 1 70 ? 13.197 -17.503 -1.483 1.00 91.69 70 ALA A N 1
ATOM 526 C CA . ALA A 1 70 ? 12.414 -17.748 -0.276 1.00 91.69 70 ALA A CA 1
ATOM 527 C C . ALA A 1 70 ? 12.276 -16.473 0.573 1.00 91.69 70 ALA A C 1
ATOM 529 O O . ALA A 1 70 ? 11.170 -16.144 1.004 1.00 91.69 70 ALA A O 1
ATOM 530 N N . GLY A 1 71 ? 13.367 -15.716 0.748 1.00 92.50 71 GLY A N 1
ATOM 531 C CA . GLY A 1 71 ? 13.363 -14.428 1.444 1.00 92.50 71 GLY A CA 1
ATOM 532 C C . GLY A 1 71 ? 12.437 -13.398 0.790 1.00 92.50 71 GLY A C 1
ATOM 533 O O . GLY A 1 71 ? 11.587 -12.822 1.468 1.00 92.50 71 GLY A O 1
ATOM 534 N N . LEU A 1 72 ? 12.524 -13.228 -0.536 1.00 93.00 72 LEU A N 1
ATOM 535 C CA . LEU A 1 72 ? 11.623 -12.355 -1.302 1.00 93.00 72 LEU A CA 1
ATOM 536 C C . LEU A 1 72 ? 10.160 -12.806 -1.193 1.00 93.00 72 LEU A C 1
ATOM 538 O O . LEU A 1 72 ? 9.267 -11.968 -1.097 1.00 93.00 72 LEU A O 1
ATOM 542 N N . GLY A 1 73 ? 9.904 -14.117 -1.168 1.00 92.81 73 GLY A N 1
ATOM 543 C CA . GLY A 1 73 ? 8.560 -14.667 -1.001 1.00 92.81 73 GLY A CA 1
ATOM 544 C C . GLY A 1 73 ? 7.940 -14.342 0.361 1.00 92.81 73 GLY A C 1
ATOM 545 O O . GLY A 1 73 ? 6.766 -13.975 0.430 1.00 92.81 73 GLY A O 1
ATOM 546 N N . VAL A 1 74 ? 8.717 -14.436 1.445 1.00 94.62 74 VAL A N 1
ATOM 547 C CA . VAL A 1 74 ? 8.263 -14.036 2.790 1.00 94.62 74 VAL A CA 1
ATOM 548 C C . VAL A 1 74 ? 8.054 -12.523 2.860 1.00 94.62 74 VAL A C 1
ATOM 550 O O . VAL A 1 74 ? 6.995 -12.085 3.305 1.00 94.62 74 VAL A O 1
ATOM 553 N N . ALA A 1 75 ? 8.996 -11.728 2.347 1.00 94.25 75 ALA A N 1
ATOM 554 C CA . ALA A 1 75 ? 8.869 -10.271 2.302 1.00 94.25 75 ALA A CA 1
ATOM 555 C C . ALA A 1 75 ? 7.621 -9.824 1.517 1.00 94.25 75 ALA A C 1
ATOM 557 O O . ALA A 1 75 ? 6.867 -8.965 1.976 1.00 94.25 75 ALA A O 1
ATOM 558 N N . GLY A 1 76 ? 7.334 -10.468 0.381 1.00 93.94 76 GLY A N 1
ATOM 559 C CA . GLY A 1 76 ? 6.132 -10.208 -0.411 1.00 93.94 76 GLY A CA 1
ATOM 560 C C . GLY A 1 76 ? 4.832 -10.488 0.349 1.00 93.94 76 GLY A C 1
ATOM 561 O O . GLY A 1 76 ? 3.869 -9.737 0.212 1.00 93.94 76 GLY A O 1
ATOM 562 N N . LYS A 1 77 ? 4.807 -11.513 1.212 1.00 93.88 77 LYS A N 1
ATOM 563 C CA . LYS A 1 77 ? 3.652 -11.815 2.078 1.00 93.88 77 LYS A CA 1
ATOM 564 C C . LYS A 1 77 ? 3.466 -10.809 3.217 1.00 93.88 77 LYS A C 1
ATOM 566 O O . LYS A 1 77 ? 2.357 -10.693 3.727 1.00 93.88 77 LYS A O 1
ATOM 571 N N . MET A 1 78 ? 4.514 -10.087 3.609 1.00 95.25 78 MET A N 1
ATOM 572 C CA . MET A 1 78 ? 4.445 -9.041 4.637 1.00 95.25 78 MET A CA 1
ATOM 573 C C . MET A 1 78 ? 4.017 -7.679 4.073 1.00 95.25 78 MET A C 1
ATOM 575 O O . MET A 1 78 ? 3.536 -6.833 4.825 1.00 95.25 78 MET A O 1
ATOM 579 N N . LEU A 1 79 ? 4.134 -7.465 2.758 1.00 95.38 79 LEU A N 1
ATOM 580 C CA . LEU A 1 79 ? 3.809 -6.192 2.110 1.00 95.38 79 LEU A CA 1
ATOM 581 C C . LEU A 1 79 ? 2.372 -5.690 2.380 1.00 95.38 79 LEU A C 1
ATOM 583 O O . LEU A 1 79 ? 2.221 -4.497 2.647 1.00 95.38 79 LEU A O 1
ATOM 587 N N . PRO A 1 80 ? 1.322 -6.541 2.401 1.00 93.50 80 PRO A N 1
ATOM 588 C CA . PRO A 1 80 ? -0.022 -6.095 2.768 1.00 93.50 80 PRO A CA 1
ATOM 589 C C . PRO A 1 80 ? -0.101 -5.535 4.193 1.00 93.50 80 PRO A C 1
ATOM 591 O O . PRO A 1 80 ? -0.782 -4.540 4.416 1.00 93.50 80 PRO A O 1
ATOM 594 N N . ALA A 1 81 ? 0.624 -6.126 5.150 1.00 93.81 81 ALA A N 1
ATOM 595 C CA . ALA A 1 81 ? 0.646 -5.648 6.532 1.00 93.81 81 ALA A CA 1
ATOM 596 C C . ALA A 1 81 ? 1.285 -4.255 6.636 1.00 93.81 81 ALA A C 1
ATOM 598 O O . ALA A 1 81 ? 0.765 -3.390 7.335 1.00 93.81 81 ALA A O 1
ATOM 599 N N . ILE A 1 82 ? 2.359 -4.014 5.878 1.00 94.50 82 ILE A N 1
ATOM 600 C CA . ILE A 1 82 ? 3.003 -2.696 5.783 1.00 94.50 82 ILE A CA 1
ATOM 601 C C . ILE A 1 82 ? 2.038 -1.670 5.171 1.00 94.50 82 ILE A C 1
ATOM 603 O O . ILE A 1 82 ? 1.929 -0.553 5.670 1.00 94.50 82 ILE A O 1
ATOM 607 N N . GLY A 1 83 ? 1.288 -2.053 4.132 1.00 91.62 83 GLY A N 1
ATOM 608 C CA . GLY A 1 83 ? 0.268 -1.193 3.527 1.00 91.62 83 GLY A CA 1
ATOM 609 C C . GLY A 1 83 ? -0.831 -0.790 4.515 1.00 91.62 83 GLY A C 1
ATOM 610 O O . GLY A 1 83 ? -1.171 0.389 4.612 1.00 91.62 83 GLY A O 1
ATOM 611 N N . PHE A 1 84 ? -1.343 -1.741 5.303 1.00 91.38 84 PHE A N 1
ATOM 612 C CA . PHE A 1 84 ? -2.316 -1.439 6.356 1.00 91.38 84 PHE A CA 1
ATOM 613 C C . PHE A 1 84 ? -1.731 -0.547 7.451 1.00 91.38 84 PHE A C 1
ATOM 615 O O . PHE A 1 84 ? -2.417 0.367 7.898 1.00 91.38 84 PHE A O 1
ATOM 622 N N . ALA A 1 85 ? -0.475 -0.763 7.849 1.00 92.06 85 ALA A N 1
ATOM 623 C CA . ALA A 1 85 ? 0.198 0.080 8.833 1.00 92.06 85 ALA A CA 1
ATOM 624 C C . ALA A 1 85 ? 0.353 1.527 8.341 1.00 92.06 85 ALA A C 1
ATOM 626 O O . ALA A 1 85 ? 0.089 2.450 9.101 1.00 92.06 85 ALA A O 1
ATOM 627 N N . MET A 1 86 ? 0.706 1.736 7.068 1.00 94.88 86 MET A N 1
ATOM 628 C CA . MET A 1 86 ? 0.815 3.073 6.473 1.00 94.88 86 MET A CA 1
ATOM 629 C C . MET A 1 86 ? -0.529 3.810 6.476 1.00 94.88 86 MET A C 1
ATOM 631 O O . MET A 1 86 ? -0.597 4.966 6.884 1.00 94.88 86 MET A O 1
ATOM 635 N N . ILE A 1 87 ? -1.609 3.137 6.065 1.00 91.94 87 ILE A N 1
ATOM 636 C CA . ILE A 1 87 ? -2.955 3.726 6.077 1.00 91.94 87 ILE A CA 1
ATOM 637 C C . ILE A 1 87 ? -3.391 4.022 7.516 1.00 91.94 87 ILE A C 1
ATOM 639 O O . ILE A 1 87 ? -3.893 5.107 7.802 1.00 91.94 87 ILE A O 1
ATOM 643 N N . LEU A 1 88 ? -3.172 3.074 8.432 1.00 90.81 88 LEU A N 1
ATOM 644 C CA . LEU A 1 88 ? -3.538 3.227 9.833 1.00 90.81 88 LEU A CA 1
ATOM 645 C C . LEU A 1 88 ? -2.747 4.350 10.504 1.00 90.81 88 LEU A C 1
ATOM 647 O O . LEU A 1 88 ? -3.330 5.078 11.288 1.00 90.81 88 LEU A O 1
ATOM 651 N N . ASN A 1 89 ? -1.471 4.541 10.172 1.00 88.12 89 ASN A N 1
ATOM 652 C CA . ASN A 1 89 ? -0.664 5.634 10.713 1.00 88.12 89 ASN A CA 1
ATOM 653 C C . ASN A 1 89 ? -1.249 7.013 10.370 1.00 88.12 89 ASN A C 1
ATOM 655 O O . ASN A 1 89 ? -1.231 7.913 11.199 1.00 88.12 89 ASN A O 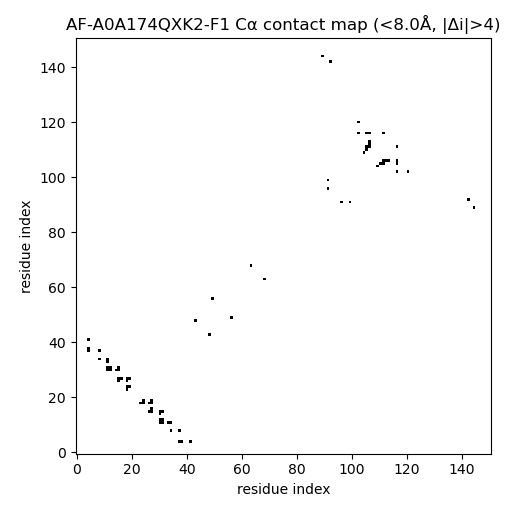1
ATOM 659 N N . VAL A 1 90 ? -1.811 7.164 9.166 1.00 89.25 90 VAL A N 1
ATOM 660 C CA . VAL A 1 90 ? -2.447 8.420 8.732 1.00 89.25 90 VAL A CA 1
ATOM 661 C C . VAL A 1 90 ? -3.864 8.573 9.306 1.00 89.25 90 VAL A C 1
ATOM 663 O O . VAL A 1 90 ? -4.321 9.688 9.535 1.00 89.25 90 VAL A O 1
ATOM 666 N N . MET A 1 91 ? -4.582 7.470 9.542 1.00 87.44 91 MET A N 1
ATOM 667 C CA . MET A 1 91 ? -5.974 7.503 10.016 1.00 87.44 91 MET A CA 1
ATOM 668 C C . MET A 1 91 ? -6.131 7.444 11.544 1.00 87.44 91 MET A C 1
ATOM 670 O O . MET A 1 91 ? -7.139 7.912 12.077 1.00 87.44 91 MET A O 1
ATOM 674 N N . ALA A 1 92 ? -5.193 6.828 12.262 1.00 83.81 92 ALA A N 1
ATOM 675 C CA . ALA A 1 92 ? -5.319 6.550 13.685 1.00 83.81 92 ALA A CA 1
ATOM 676 C C . ALA A 1 92 ? -4.990 7.789 14.517 1.00 83.81 92 ALA A C 1
ATOM 678 O O . ALA A 1 92 ? -3.835 8.159 14.705 1.00 83.81 92 ALA A O 1
ATOM 679 N N . LYS A 1 93 ? -6.028 8.387 15.094 1.00 86.06 93 LYS A N 1
ATOM 680 C CA . LYS A 1 93 ? -5.889 9.379 16.162 1.00 86.06 93 LYS A CA 1
ATOM 681 C C . LYS A 1 93 ? -5.826 8.682 17.517 1.00 86.06 93 LYS A C 1
ATOM 683 O O . LYS A 1 93 ? -6.442 7.629 17.691 1.00 86.06 93 LYS A O 1
ATOM 688 N N . LYS A 1 94 ? -5.143 9.288 18.497 1.00 83.38 94 LYS A N 1
ATOM 689 C CA . LYS A 1 94 ? -4.997 8.734 19.862 1.00 83.38 94 LYS A CA 1
ATOM 690 C C . LYS A 1 94 ? -6.346 8.369 20.493 1.00 83.38 94 LYS A C 1
ATOM 692 O O . LYS A 1 94 ? -6.472 7.316 21.109 1.00 83.38 94 LYS A O 1
ATOM 697 N N . GLU A 1 95 ? -7.357 9.196 20.259 1.00 86.00 95 GLU A N 1
ATOM 698 C CA . GLU A 1 95 ? -8.730 9.013 20.747 1.00 86.00 95 GLU A CA 1
ATOM 699 C C . GLU A 1 95 ? -9.460 7.831 20.092 1.00 86.00 95 GLU A C 1
ATOM 701 O O . GLU A 1 95 ? -10.361 7.245 20.685 1.00 86.00 95 GLU A O 1
ATOM 706 N N . LEU A 1 96 ? -9.062 7.450 18.874 1.00 88.19 96 LEU A N 1
ATOM 707 C CA . LEU A 1 96 ? -9.724 6.419 18.073 1.00 88.19 96 LEU A CA 1
ATOM 708 C C . LEU A 1 96 ? -9.037 5.047 18.158 1.00 88.19 96 LEU A C 1
ATOM 710 O O . LEU A 1 96 ? -9.580 4.059 17.659 1.00 88.19 96 LEU A O 1
ATOM 714 N N . ILE A 1 97 ? -7.886 4.951 18.834 1.00 89.88 97 ILE A N 1
ATOM 715 C CA . ILE A 1 97 ? -7.168 3.687 19.080 1.00 89.88 97 ILE A CA 1
ATOM 716 C C . ILE A 1 97 ? -8.078 2.593 19.677 1.00 89.88 97 ILE A C 1
ATOM 718 O O . ILE A 1 97 ? -7.992 1.451 19.212 1.00 89.88 97 ILE A O 1
ATOM 722 N N . PRO A 1 98 ? -8.985 2.878 20.638 1.00 90.31 98 PRO A N 1
ATOM 723 C CA . PRO A 1 98 ? -9.883 1.857 21.176 1.00 90.31 98 PRO A CA 1
ATOM 724 C C . PRO A 1 98 ? -10.763 1.192 20.106 1.00 90.31 98 PRO A C 1
ATOM 726 O O . PRO A 1 98 ? -10.969 -0.021 20.151 1.00 90.31 98 PRO A O 1
ATOM 729 N N . PHE A 1 99 ? -11.230 1.945 19.103 1.00 90.75 99 PHE A N 1
ATOM 730 C CA . PHE A 1 99 ? -12.042 1.403 18.007 1.00 90.75 99 PHE A CA 1
ATOM 731 C C . PHE A 1 99 ? -11.222 0.520 17.058 1.00 90.75 99 PHE A C 1
ATOM 733 O O . PHE A 1 99 ? -11.719 -0.501 16.579 1.00 90.75 99 PHE A O 1
ATOM 740 N N . VAL A 1 100 ? -9.951 0.863 16.833 1.00 90.62 100 VAL A N 1
ATOM 741 C CA . VAL A 1 100 ? -9.015 0.046 16.043 1.00 90.62 100 VAL A CA 1
ATOM 742 C C . VAL A 1 100 ? -8.765 -1.303 16.726 1.00 90.62 100 VAL A C 1
ATOM 744 O O . VAL A 1 100 ? -8.862 -2.352 16.086 1.00 90.62 100 VAL A O 1
ATOM 747 N N . LEU A 1 101 ? -8.505 -1.297 18.038 1.00 92.69 101 LEU A N 1
ATOM 748 C CA . LEU A 1 101 ? -8.312 -2.520 18.825 1.00 92.69 101 LEU A CA 1
ATOM 749 C C . LEU A 1 101 ? -9.578 -3.379 18.875 1.00 92.69 101 LEU A C 1
ATOM 751 O O . LEU A 1 101 ? -9.502 -4.602 18.754 1.00 92.69 101 LEU A O 1
ATOM 755 N N . PHE A 1 102 ? -10.747 -2.751 19.000 1.00 93.31 102 PHE A N 1
ATOM 756 C CA . PHE A 1 102 ? -12.025 -3.455 18.962 1.00 93.31 102 PHE A CA 1
ATOM 757 C C . PHE A 1 102 ? -12.235 -4.190 17.630 1.00 93.31 102 PHE A C 1
ATOM 759 O O . PHE A 1 102 ? -12.571 -5.375 17.626 1.00 93.31 102 PHE A O 1
ATOM 766 N N . GLY A 1 103 ? -11.967 -3.526 16.500 1.00 92.62 103 GLY A N 1
ATOM 767 C CA . GLY A 1 103 ? -12.015 -4.150 15.176 1.00 92.62 103 GLY A CA 1
ATOM 768 C C . GLY A 1 103 ? -11.041 -5.324 15.037 1.00 92.62 103 GLY A C 1
ATOM 769 O O . GLY A 1 103 ? -11.411 -6.370 14.504 1.00 92.62 103 GLY A O 1
ATOM 770 N N . TYR A 1 104 ? -9.824 -5.197 15.578 1.00 92.62 104 TYR A N 1
ATOM 771 C CA . TYR A 1 104 ? -8.849 -6.289 15.600 1.00 92.62 104 TYR A CA 1
ATOM 772 C C . TYR A 1 104 ? -9.360 -7.509 16.380 1.00 92.62 104 TYR A C 1
ATOM 774 O O . TYR A 1 104 ? -9.309 -8.627 15.869 1.00 92.62 104 TYR A O 1
ATOM 782 N N . ILE A 1 105 ? -9.911 -7.307 17.582 1.00 94.56 105 ILE A N 1
ATOM 783 C CA . ILE A 1 105 ? -10.475 -8.388 18.408 1.00 94.56 105 ILE A CA 1
ATOM 784 C C . ILE A 1 105 ? -11.661 -9.055 17.697 1.00 94.56 105 ILE A C 1
ATOM 786 O O . ILE A 1 105 ? -11.763 -10.282 17.690 1.00 94.56 105 ILE A O 1
ATOM 790 N N . ALA A 1 106 ? -12.528 -8.269 17.055 1.00 93.56 106 ALA A N 1
ATOM 791 C CA . ALA A 1 106 ? -13.662 -8.779 16.288 1.00 93.56 106 ALA A CA 1
ATOM 792 C C . ALA A 1 106 ? -13.223 -9.700 15.132 1.00 93.56 106 ALA A C 1
ATOM 794 O O . ALA A 1 106 ? -13.853 -10.724 14.877 1.00 93.56 106 ALA A O 1
ATOM 795 N N . ILE A 1 107 ? -12.118 -9.390 14.455 1.00 93.81 107 ILE A N 1
ATOM 796 C CA . ILE A 1 107 ? -11.582 -10.261 13.401 1.00 93.81 107 ILE A CA 1
ATOM 797 C C . ILE A 1 107 ? -10.875 -11.480 14.013 1.00 93.81 107 ILE A C 1
ATOM 799 O O . ILE A 1 107 ? -11.146 -12.608 13.608 1.00 93.81 107 ILE A O 1
ATOM 803 N N . ALA A 1 108 ? -10.003 -11.276 15.004 1.00 93.94 108 ALA A N 1
ATOM 804 C CA . ALA A 1 108 ? -9.146 -12.325 15.558 1.00 93.94 108 ALA A CA 1
ATOM 805 C C . ALA A 1 108 ? -9.911 -13.397 16.355 1.00 93.94 108 ALA A C 1
ATOM 807 O O . ALA A 1 108 ? -9.583 -14.578 16.262 1.00 93.94 108 ALA A O 1
ATOM 808 N N . TYR A 1 109 ? -10.926 -13.000 17.128 1.00 92.75 109 TYR A N 1
ATOM 809 C CA . TYR A 1 109 ? -11.655 -13.907 18.021 1.00 92.75 109 TYR A CA 1
ATOM 810 C C . TYR A 1 109 ? -13.029 -14.302 17.487 1.00 92.75 109 TYR A C 1
ATOM 812 O O . TYR A 1 109 ? -13.411 -15.464 17.609 1.00 92.75 109 TYR A O 1
ATOM 820 N N . LEU A 1 110 ? -13.772 -13.372 16.875 1.00 91.31 110 LEU A N 1
ATOM 821 C CA . LEU A 1 110 ? -15.109 -13.672 16.349 1.00 91.31 110 LEU A CA 1
ATOM 822 C C . LEU A 1 110 ? -15.061 -14.200 14.904 1.00 91.31 1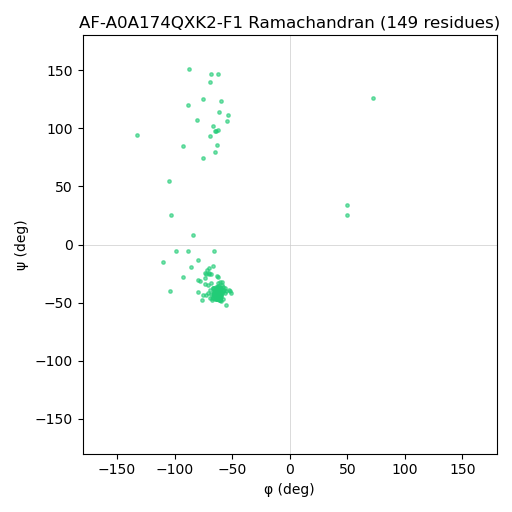10 LEU A C 1
ATOM 824 O O . LEU A 1 110 ? -16.099 -14.607 14.388 1.00 91.31 110 LEU A O 1
ATOM 828 N N . ASN A 1 111 ? -13.883 -14.222 14.256 1.00 91.38 111 ASN A N 1
ATOM 829 C CA . ASN A 1 111 ? -13.701 -14.646 12.857 1.00 91.38 111 ASN A CA 1
ATOM 830 C C . ASN A 1 111 ? -14.690 -13.966 11.891 1.00 91.38 111 ASN A C 1
ATOM 832 O O . ASN A 1 111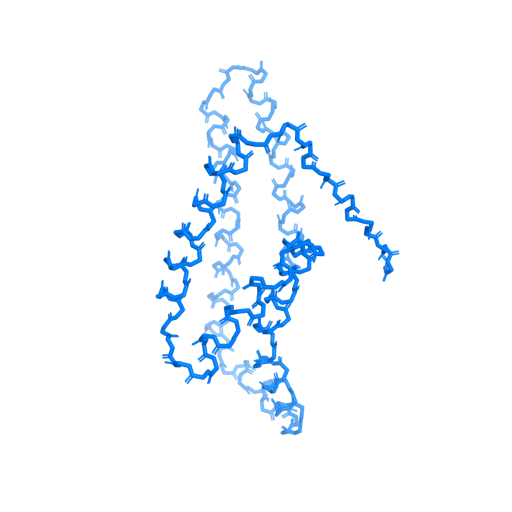 ? -15.144 -14.554 10.907 1.00 91.38 111 ASN A O 1
ATOM 836 N N . LEU A 1 112 ? -15.050 -12.712 12.178 1.00 91.56 112 LEU A N 1
ATOM 837 C CA . LEU A 1 112 ? -15.977 -11.961 11.342 1.00 91.56 112 LEU A CA 1
ATOM 838 C C . LEU A 1 112 ? -15.322 -11.613 9.996 1.00 91.56 112 LEU A C 1
ATOM 840 O O . LEU A 1 112 ? -14.153 -11.215 9.963 1.00 91.56 112 LEU A O 1
ATOM 844 N N . PRO A 1 113 ? -16.065 -11.697 8.876 1.00 94.56 113 PRO A N 1
ATOM 845 C CA . PRO A 1 113 ? -15.557 -11.234 7.593 1.00 94.56 113 PRO A CA 1
ATOM 846 C C . PRO A 1 113 ? -15.284 -9.727 7.647 1.00 94.56 113 PRO A C 1
ATOM 848 O O . PRO A 1 113 ? -16.037 -8.977 8.271 1.00 94.56 113 PRO A O 1
ATOM 851 N N . VAL A 1 114 ? -14.256 -9.269 6.923 1.00 92.31 114 VAL A N 1
ATOM 852 C CA . VAL A 1 114 ? -13.835 -7.851 6.886 1.00 92.31 114 VAL A CA 1
ATOM 853 C C . VAL A 1 114 ? -15.009 -6.918 6.573 1.00 92.31 114 VAL A C 1
ATOM 855 O O . VAL A 1 114 ? -15.171 -5.884 7.215 1.00 92.31 114 VAL A O 1
ATOM 858 N N . MET A 1 115 ? -15.886 -7.323 5.649 1.00 94.81 115 MET A N 1
ATOM 859 C CA . MET A 1 115 ? -17.103 -6.575 5.313 1.00 94.81 115 MET A CA 1
ATOM 860 C C . MET A 1 115 ? -18.064 -6.419 6.497 1.00 94.81 115 MET A C 1
ATOM 862 O O . MET A 1 115 ? -18.658 -5.359 6.663 1.00 94.81 115 MET A O 1
ATOM 866 N N . GLY A 1 116 ? -18.211 -7.448 7.335 1.00 93.56 116 GLY A N 1
ATOM 867 C CA . GLY A 1 116 ? -19.070 -7.391 8.519 1.00 93.56 116 GLY A CA 1
ATOM 868 C C . GLY A 1 116 ? -18.544 -6.397 9.551 1.00 93.56 116 GLY A C 1
ATOM 869 O O . GLY A 1 116 ? -19.297 -5.567 10.054 1.00 93.56 116 GLY A O 1
ATOM 870 N N . VAL A 1 117 ? -17.233 -6.421 9.803 1.00 94.31 117 VAL A N 1
ATOM 871 C CA . VAL A 1 117 ? -16.584 -5.472 10.720 1.00 94.31 117 VAL A CA 1
ATOM 872 C C . VAL A 1 117 ? -16.652 -4.043 10.179 1.00 94.31 117 VAL A C 1
ATOM 874 O O . VAL A 1 117 ? -16.899 -3.121 10.950 1.00 94.31 117 VAL A O 1
ATOM 877 N N . ALA A 1 118 ? -16.526 -3.854 8.862 1.00 94.38 118 ALA A N 1
ATOM 878 C CA . ALA A 1 118 ? -16.669 -2.545 8.230 1.00 94.38 118 ALA A CA 1
ATOM 879 C C . ALA A 1 118 ? -18.069 -1.945 8.445 1.00 94.38 118 ALA A C 1
ATOM 881 O O . ALA A 1 118 ? -18.176 -0.806 8.886 1.00 94.38 118 ALA A O 1
ATOM 882 N N . VAL A 1 119 ? -19.139 -2.716 8.211 1.00 96.00 119 VAL A N 1
ATOM 883 C CA . VAL A 1 119 ? -20.522 -2.236 8.402 1.00 96.00 119 VAL A CA 1
ATOM 884 C C . VAL A 1 119 ? -20.799 -1.891 9.868 1.00 96.00 119 VAL A C 1
ATOM 886 O O . VAL A 1 119 ? -21.385 -0.845 10.149 1.00 96.00 119 VAL A O 1
ATOM 889 N N . ILE A 1 120 ? -20.343 -2.727 10.807 1.00 94.38 120 ILE A N 1
ATOM 890 C CA . ILE A 1 120 ? -20.472 -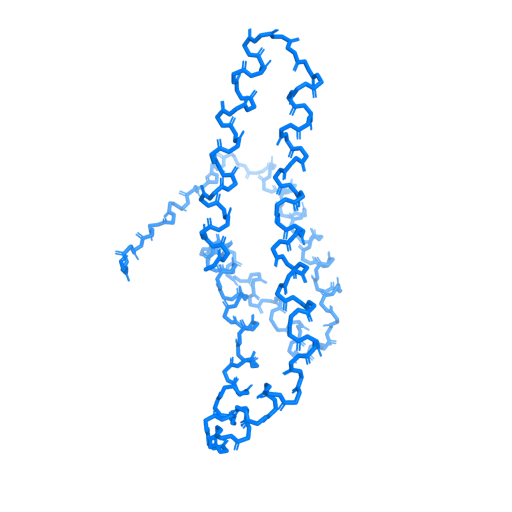2.461 12.249 1.00 94.38 120 ILE A CA 1
ATOM 891 C C . ILE A 1 120 ? -19.698 -1.192 12.630 1.00 94.38 120 ILE A C 1
ATOM 893 O O . ILE A 1 120 ? -20.240 -0.324 13.313 1.00 94.38 120 ILE A O 1
ATOM 897 N N . GLY A 1 121 ? -18.461 -1.049 12.149 1.00 93.81 121 GLY A N 1
ATOM 898 C CA . GLY A 1 121 ? -17.638 0.136 12.373 1.00 93.81 121 GLY A CA 1
ATOM 899 C C . GLY A 1 121 ? -18.287 1.411 11.835 1.00 93.81 121 GLY A C 1
ATOM 900 O O . GLY A 1 121 ? -18.336 2.413 12.541 1.00 93.81 121 GLY A O 1
ATOM 901 N N . THR A 1 122 ? -18.863 1.370 10.629 1.00 94.12 122 THR A N 1
ATOM 902 C CA . THR A 1 122 ? -19.609 2.502 10.058 1.00 94.12 122 THR A CA 1
ATOM 903 C C . THR A 1 122 ? -20.843 2.851 10.889 1.00 94.12 122 THR A C 1
ATOM 905 O O . THR A 1 122 ? -21.090 4.029 11.131 1.00 94.12 122 THR A O 1
ATOM 908 N N . ALA A 1 123 ? -21.603 1.862 11.366 1.00 94.69 123 ALA A N 1
ATOM 909 C CA . ALA A 1 123 ? -22.769 2.112 12.214 1.00 94.69 123 ALA A CA 1
ATOM 910 C C . ALA A 1 123 ? -22.383 2.802 13.536 1.00 94.69 123 ALA A C 1
ATOM 912 O O . ALA A 1 123 ? -23.028 3.774 13.931 1.00 94.69 123 ALA A O 1
ATOM 913 N N . ILE A 1 124 ? -21.303 2.346 14.182 1.00 92.38 124 ILE A N 1
ATOM 914 C CA . ILE A 1 124 ? -20.761 2.972 15.397 1.00 92.38 124 ILE A CA 1
ATOM 915 C C . ILE A 1 124 ? -20.273 4.393 15.091 1.00 92.38 124 ILE A C 1
ATOM 917 O O . ILE A 1 124 ? -20.623 5.318 15.817 1.00 92.38 124 ILE A O 1
ATOM 921 N N . ALA A 1 125 ? -19.532 4.592 13.998 1.00 91.88 125 ALA A N 1
ATOM 922 C CA . ALA A 1 125 ? -19.033 5.907 13.600 1.00 91.88 125 ALA A CA 1
ATOM 923 C C . ALA A 1 125 ? -20.169 6.916 13.361 1.00 91.88 125 ALA A C 1
ATOM 925 O O . ALA A 1 125 ? -20.090 8.044 13.836 1.00 91.88 125 ALA A O 1
ATOM 926 N N . LEU A 1 126 ? -21.249 6.508 12.684 1.00 92.38 126 LEU A N 1
ATOM 927 C CA . LEU A 1 126 ? -22.428 7.354 12.476 1.00 92.38 126 LEU A CA 1
ATOM 928 C C . LEU A 1 126 ? -23.136 7.689 13.792 1.00 92.38 126 LEU A C 1
ATOM 930 O O . LEU A 1 126 ? -23.534 8.832 14.000 1.00 92.38 126 LEU A O 1
ATOM 934 N N . LEU A 1 127 ? -23.273 6.715 14.696 1.00 91.06 127 LEU A N 1
ATOM 935 C CA . LEU A 1 127 ? -23.875 6.937 16.009 1.00 91.06 127 LEU A CA 1
ATOM 936 C C . LEU A 1 127 ? -23.056 7.938 16.830 1.00 91.06 127 LEU A C 1
ATOM 938 O O . LEU A 1 127 ? -23.629 8.857 17.412 1.00 91.06 127 LEU A O 1
ATOM 942 N N . VAL A 1 128 ? -21.731 7.776 16.870 1.00 88.50 128 VAL A N 1
ATOM 943 C CA . VAL A 1 128 ? -20.822 8.704 17.559 1.00 88.50 128 VAL A CA 1
ATOM 944 C C . VAL A 1 128 ? -20.903 10.087 16.920 1.00 88.50 128 VAL A C 1
ATOM 946 O O . VAL A 1 128 ? -21.055 11.066 17.637 1.00 88.50 128 VAL A O 1
ATOM 949 N N . PHE A 1 129 ? -20.891 10.179 15.589 1.00 87.94 129 PHE A N 1
ATOM 950 C CA . PHE A 1 129 ? -20.985 11.449 14.868 1.00 87.94 129 PHE A CA 1
ATOM 951 C C . PHE A 1 129 ? -22.281 12.214 15.181 1.00 87.94 129 PHE A C 1
ATOM 953 O O . PHE A 1 129 ? -22.244 13.412 15.458 1.00 87.94 129 PHE A O 1
ATOM 960 N N . PHE A 1 130 ? -23.431 11.532 15.194 1.00 89.25 130 PHE A N 1
ATOM 961 C CA . PHE A 1 130 ? -24.714 12.174 15.491 1.00 89.25 130 PHE A CA 1
ATOM 962 C C . PHE A 1 130 ? -24.901 12.537 16.969 1.00 89.25 130 PHE A C 1
ATOM 964 O O . PHE A 1 130 ? -25.610 13.501 17.258 1.00 89.25 130 PHE A O 1
ATOM 971 N N . HIS A 1 131 ? -24.289 11.799 17.900 1.00 86.44 131 HIS A N 1
ATOM 972 C CA . HIS A 1 131 ? -24.322 12.147 19.323 1.00 86.44 131 HIS A CA 1
ATOM 973 C C . HIS A 1 131 ? -23.312 13.245 19.681 1.00 86.44 131 HIS A C 1
ATOM 975 O O . HIS A 1 131 ? -23.678 14.178 20.388 1.00 86.44 131 HIS A O 1
ATOM 981 N N . ALA A 1 132 ? -22.096 13.206 19.130 1.00 75.56 132 ALA A N 1
ATOM 982 C CA . ALA A 1 132 ? -21.084 14.246 19.320 1.00 75.56 132 ALA A CA 1
ATOM 983 C C . ALA A 1 132 ? -21.538 15.598 18.743 1.00 75.56 132 ALA A C 1
ATOM 985 O O . ALA A 1 132 ? -21.371 16.630 19.376 1.00 75.56 132 ALA A O 1
ATOM 986 N N . GLY A 1 133 ? -22.233 15.610 17.598 1.00 63.53 133 GLY A N 1
ATOM 987 C CA . GLY A 1 133 ? -22.819 16.839 17.042 1.00 63.53 133 GLY A CA 1
ATOM 988 C C . GLY A 1 133 ? -23.939 17.468 17.888 1.00 63.53 133 GLY A C 1
ATOM 989 O O . GLY A 1 133 ? -24.440 18.536 17.536 1.00 63.53 133 GLY A O 1
ATOM 990 N N . LYS A 1 134 ? -24.364 16.813 18.977 1.00 59.97 134 LYS A N 1
ATOM 991 C CA . LYS A 1 134 ? -25.466 17.238 19.849 1.00 59.97 134 LYS A CA 1
ATOM 992 C C . LYS A 1 134 ? -24.993 17.705 21.235 1.00 59.97 134 LYS A C 1
ATOM 994 O O . LYS A 1 134 ? -25.753 18.385 21.920 1.00 59.97 134 LYS A O 1
ATOM 999 N N . GLU A 1 135 ? -23.752 17.395 21.611 1.00 57.53 135 GLU A N 1
ATOM 1000 C CA . GLU A 1 135 ? -23.123 17.716 22.897 1.00 57.53 135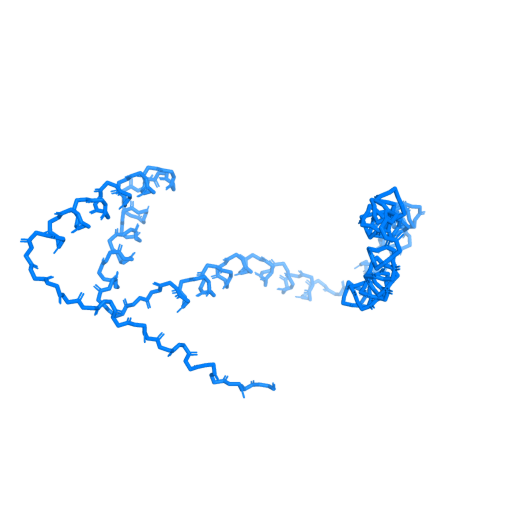 GLU A CA 1
ATOM 1001 C C . GLU A 1 135 ? -21.724 18.316 22.619 1.00 57.53 135 GLU A C 1
ATOM 1003 O O . GLU A 1 135 ? -20.757 17.593 22.442 1.00 57.53 135 GLU A O 1
ATOM 1008 N N . ASN A 1 136 ? -21.638 19.651 22.561 1.00 44.91 136 ASN A N 1
ATOM 1009 C CA . ASN A 1 136 ? -20.428 20.480 22.396 1.00 44.91 136 ASN A CA 1
ATOM 1010 C C . ASN A 1 136 ? -19.718 20.535 21.027 1.00 44.91 136 ASN A C 1
ATOM 1012 O O . ASN A 1 136 ? -19.268 19.556 20.446 1.00 44.91 136 ASN A O 1
ATOM 1016 N N . GLY A 1 137 ? -19.539 21.777 20.559 1.00 52.38 137 GLY A N 1
ATOM 1017 C CA . GLY A 1 137 ? -18.675 22.138 19.440 1.00 52.38 137 GLY A CA 1
ATOM 1018 C C . GLY A 1 137 ? -17.201 22.113 19.833 1.00 52.38 137 GLY A C 1
ATOM 1019 O O . GLY A 1 137 ? -16.591 23.167 19.987 1.00 52.38 137 GLY A O 1
ATOM 1020 N N . GLU A 1 138 ? -16.635 20.920 19.977 1.00 47.41 138 GLU A N 1
ATOM 1021 C CA . GLU A 1 138 ? -15.185 20.741 19.998 1.00 47.41 138 GLU A CA 1
ATOM 1022 C C . GLU A 1 138 ? -14.679 20.535 18.569 1.00 47.41 138 GLU A C 1
ATOM 1024 O O . GLU A 1 138 ? -15.103 19.646 17.827 1.00 47.41 138 GLU A O 1
ATOM 1029 N N . SER A 1 139 ? -13.800 21.446 18.160 1.00 47.53 139 SER A N 1
ATOM 1030 C CA . SER A 1 139 ? -13.070 21.396 16.904 1.00 47.53 139 SER A CA 1
ATOM 1031 C C . SER A 1 139 ? -12.235 20.126 16.860 1.00 47.53 139 SER A C 1
ATOM 1033 O O . SER A 1 139 ? -11.396 19.909 17.730 1.00 47.53 139 SER A O 1
ATOM 1035 N N . VAL A 1 140 ? -12.445 19.321 15.821 1.00 55.94 140 VAL A N 1
ATOM 1036 C CA . VAL A 1 140 ? -11.570 18.204 15.472 1.00 55.94 140 VAL A CA 1
ATOM 1037 C C . VAL A 1 140 ? -10.154 18.759 15.344 1.00 55.94 140 VAL A C 1
ATOM 1039 O O . VAL A 1 140 ? -9.864 19.451 14.372 1.00 55.94 140 VAL A O 1
ATOM 1042 N N . GLU A 1 141 ? -9.283 18.475 16.313 1.00 49.50 141 GLU A N 1
ATOM 1043 C CA . GLU A 1 141 ? -7.867 18.790 16.167 1.00 49.50 141 GLU A CA 1
ATOM 1044 C C . GLU A 1 141 ? -7.336 18.005 14.957 1.00 49.50 141 GLU A C 1
ATOM 1046 O O . GLU A 1 141 ? -7.344 16.760 14.899 1.00 49.50 141 GLU A O 1
ATOM 1051 N N . GLU A 1 142 ? -6.943 18.754 13.928 1.00 49.94 142 GLU A N 1
ATOM 1052 C CA . GLU A 1 142 ? -5.999 18.292 12.926 1.00 49.94 142 GLU A CA 1
ATOM 1053 C C . GLU A 1 142 ? -4.681 18.067 13.659 1.00 49.94 142 GLU A C 1
ATOM 1055 O O . GLU A 1 142 ? -3.932 18.996 13.941 1.00 49.94 142 GLU A O 1
ATOM 1060 N N . VAL A 1 143 ? -4.422 16.811 14.019 1.00 54.12 143 VAL A N 1
ATOM 1061 C CA . VAL A 1 143 ? -3.067 16.395 14.356 1.00 54.12 143 VAL A CA 1
ATOM 1062 C C . VAL A 1 143 ? -2.287 16.507 13.055 1.00 54.12 143 VAL A C 1
ATOM 1064 O O . VAL A 1 143 ? -2.459 15.680 12.156 1.00 54.12 143 VAL A O 1
ATOM 1067 N N . GLU A 1 144 ? -1.509 17.580 12.939 1.00 47.38 144 GLU A N 1
ATOM 1068 C CA . GLU A 1 144 ? -0.515 17.753 11.892 1.00 47.38 144 GLU A CA 1
ATOM 1069 C C . GLU A 1 144 ? 0.373 16.508 11.941 1.00 47.38 144 GLU A C 1
ATOM 1071 O O . GLU A 1 144 ? 1.026 16.220 12.947 1.00 47.38 144 GLU A O 1
ATOM 1076 N N . VAL A 1 145 ? 0.285 15.680 10.899 1.00 55.00 145 VAL A N 1
ATOM 1077 C CA . VAL A 1 145 ? 1.165 14.526 10.754 1.00 55.00 145 VAL A CA 1
ATOM 1078 C C . VAL A 1 145 ? 2.529 15.129 10.464 1.00 55.00 145 VAL A C 1
ATOM 1080 O O . VAL A 1 145 ? 2.816 15.484 9.325 1.00 55.00 145 VAL A O 1
ATOM 1083 N N . GLU A 1 146 ? 3.324 15.336 11.512 1.00 53.00 146 GLU A N 1
ATOM 1084 C CA . GLU A 1 146 ? 4.719 15.722 11.377 1.00 53.00 146 GLU A CA 1
ATOM 1085 C C . GLU A 1 146 ? 5.397 14.564 10.643 1.00 53.00 146 GLU A C 1
ATOM 1087 O O . GLU A 1 146 ? 5.650 13.489 11.195 1.00 53.00 146 GLU A O 1
ATOM 1092 N N . PHE A 1 147 ? 5.558 14.739 9.332 1.00 54.91 147 PHE A N 1
ATOM 1093 C CA . PHE A 1 147 ? 6.391 13.873 8.527 1.00 54.91 147 PHE A CA 1
ATOM 1094 C C . PHE A 1 147 ? 7.800 14.097 9.059 1.00 54.91 147 PHE A C 1
ATOM 1096 O O . PHE A 1 147 ? 8.446 15.091 8.734 1.00 54.91 147 PHE A O 1
ATOM 1103 N N . GLU A 1 148 ? 8.252 13.209 9.943 1.00 53.62 148 GLU A N 1
ATOM 1104 C CA . GLU A 1 148 ? 9.669 13.070 10.232 1.00 53.62 148 GLU A CA 1
ATOM 1105 C C . GLU A 1 148 ? 10.305 12.609 8.913 1.00 53.62 148 GLU A C 1
ATOM 1107 O O . GLU A 1 148 ? 10.361 11.416 8.604 1.00 53.62 148 GLU A O 1
ATOM 1112 N N . ASP A 1 149 ? 10.643 13.594 8.071 1.00 47.91 149 ASP A N 1
ATOM 1113 C CA . ASP A 1 149 ? 11.325 13.459 6.788 1.00 47.91 149 ASP A CA 1
ATOM 1114 C C . ASP A 1 149 ? 12.727 12.918 7.070 1.00 47.91 149 ASP A C 1
ATOM 1116 O O . ASP A 1 149 ? 13.727 13.627 7.161 1.00 47.91 149 ASP A O 1
ATOM 1120 N N . GLY A 1 150 ? 12.767 11.611 7.285 1.00 55.53 150 GLY A N 1
ATOM 1121 C CA . GLY A 1 150 ? 13.962 10.813 7.417 1.00 55.53 150 GLY A CA 1
ATOM 1122 C C . GLY A 1 150 ? 14.207 9.991 6.164 1.00 55.53 150 GLY A C 1
ATOM 1123 O O . GLY A 1 150 ? 14.300 8.778 6.313 1.00 55.53 150 GLY A O 1
ATOM 1124 N N . ILE A 1 151 ? 14.276 10.627 4.977 1.00 40.91 151 ILE A N 1
ATOM 1125 C CA . ILE A 1 151 ? 15.266 10.391 3.892 1.00 40.91 151 ILE A CA 1
ATOM 1126 C C . ILE A 1 151 ? 15.375 11.643 3.010 1.00 40.91 151 ILE A C 1
ATOM 1128 O O . ILE A 1 151 ? 14.331 12.066 2.469 1.00 40.91 151 ILE A O 1
#

pLDDT: mean 83.43, std 13.08, range [40.91, 96.0]

Foldseek 3Di:
DVVVLVVVLVVLVVQLVVCVVVVNVVSNVCSVVVSVVSVVVVCCCVVVVCVVCVVVVVVVVVPDDPVVVVVVVVVVVCVVVVVVVVVCLQVDDPVCVVVVVVLVCCCPPVVDDPVVSVVVSVVVVVVCVVVVVVPDDDDDDPPPPPPPPPD

Organism: NCBI:txid1531

Mean predicted aligned error: 10.51 Å

Secondary structure (DSSP, 8-state):
-HHHHHHHHHHHHHHHHHHHHTT-HHHHHHHHHHHHHHHHHHHHHHHHHHHHTHHHHHHHHHTS-HHHHHHHHHHHHHHHHHHHHHHHHHH--GGGHHHHHHHHHHHHTT---HHHHHHHHHHHHHHHHHHHTTS----------------